Protein AF-A0A953N1D7-F1 (afdb_monomer_lite)

pLDDT: mean 86.45, std 6.5, range [57.22, 95.31]

Foldseek 3Di:
DCDVVRLLPDDLVVLLVQLQDPPPHDPVSNVVSVVSCVVVVNDPVVSVVSNVVSVVVVVVLVVQLVVLCPDADDPVVLVVLLQCLVVLVVCCVVCVVVVHPDDPCLVVSVVSNNNRHNVSSVVSSVNSVVVVVVVVCVVVVD

Secondary structure (DSSP, 8-state):
---SS-GGGS-HHHHHHHHH-TTTS-HHHHHHHHHHHHHTT--HHHHHHHHHHHHHHHHHHHHHHHHHHH----HHHHHHHHHHHHHHHHHHHHHHHTT-----SHHHHHHTT-HHHHHHHHHHHHHHHHHHHHHHHHHHT-

Structure (mmCIF, N/CA/C/O backbone):
data_AF-A0A953N1D7-F1
#
_entry.id   AF-A0A953N1D7-F1
#
loop_
_atom_site.group_PDB
_atom_site.id
_atom_site.type_symbol
_atom_site.label_atom_id
_atom_site.label_alt_id
_atom_site.label_comp_id
_atom_site.label_asym_id
_atom_site.label_entity_id
_atom_site.label_seq_id
_atom_site.pdbx_PDB_ins_code
_atom_site.Cartn_x
_atom_site.Cartn_y
_atom_site.Cartn_z
_atom_site.occupancy
_atom_site.B_iso_or_equiv
_atom_site.auth_seq_id
_atom_site.auth_comp_id
_atom_site.auth_asym_id
_atom_site.auth_atom_id
_atom_site.pdbx_PDB_model_num
ATOM 1 N N . MET A 1 1 ? -33.055 12.255 12.570 1.00 57.22 1 MET A N 1
ATOM 2 C CA . MET A 1 1 ? -31.729 11.850 12.055 1.00 57.22 1 MET A CA 1
ATOM 3 C C . MET A 1 1 ? -31.784 10.349 11.994 1.00 57.22 1 MET A C 1
ATOM 5 O O . MET A 1 1 ? -31.814 9.712 13.042 1.00 57.22 1 MET A O 1
ATOM 9 N N . ASP A 1 2 ? -31.891 9.808 10.789 1.00 70.94 2 ASP A N 1
ATOM 10 C CA . ASP A 1 2 ? -32.307 8.422 10.628 1.00 70.94 2 ASP A CA 1
ATOM 11 C C . ASP A 1 2 ? -31.091 7.599 10.219 1.00 70.94 2 ASP A C 1
ATOM 13 O O . ASP A 1 2 ? -30.709 7.529 9.051 1.00 70.94 2 ASP A O 1
ATOM 17 N N . PHE A 1 3 ? -30.431 7.004 11.212 1.00 76.81 3 PHE A N 1
ATOM 18 C CA . PHE A 1 3 ? -29.371 6.035 10.960 1.00 76.81 3 PHE A CA 1
ATOM 19 C C . PHE A 1 3 ? -29.988 4.765 10.383 1.00 76.81 3 PHE A C 1
ATOM 21 O O . PHE A 1 3 ? -30.956 4.240 10.927 1.00 76.81 3 PHE A O 1
ATOM 28 N N . HIS A 1 4 ? -29.414 4.273 9.290 1.00 80.38 4 HIS A N 1
ATOM 29 C CA . HIS A 1 4 ? -29.826 3.033 8.644 1.00 80.38 4 HIS A CA 1
ATOM 30 C C . HIS A 1 4 ? -28.635 2.062 8.679 1.00 80.38 4 HIS A C 1
ATOM 32 O O . HIS A 1 4 ? -27.621 2.345 8.042 1.00 80.38 4 HIS A O 1
ATOM 38 N N . PRO A 1 5 ? -28.698 0.958 9.445 1.00 83.94 5 PRO A N 1
ATOM 39 C CA . PRO A 1 5 ? -29.783 0.564 10.347 1.00 83.94 5 PRO A CA 1
ATOM 40 C C . PRO A 1 5 ? -29.865 1.451 11.613 1.00 83.94 5 PRO A C 1
ATOM 42 O O . PRO A 1 5 ? -28.851 2.061 11.996 1.00 83.94 5 PRO A O 1
ATOM 45 N N . PRO A 1 6 ? -31.041 1.516 12.275 1.00 89.31 6 PRO A N 1
ATOM 46 C CA . PRO A 1 6 ? -31.234 2.276 13.511 1.00 89.31 6 PRO A CA 1
ATOM 47 C C . PRO A 1 6 ? -30.261 1.861 14.617 1.00 89.31 6 PRO A C 1
ATOM 49 O O . PRO A 1 6 ? -29.961 0.679 14.765 1.00 89.31 6 PRO A O 1
ATOM 52 N N . ILE A 1 7 ? -29.814 2.807 15.447 1.00 86.88 7 ILE A N 1
ATOM 53 C CA . ILE A 1 7 ? -28.770 2.564 16.464 1.00 86.88 7 ILE A CA 1
ATOM 54 C C . ILE A 1 7 ? -29.143 1.444 17.446 1.00 86.88 7 ILE A C 1
ATOM 56 O O . ILE A 1 7 ? -28.330 0.562 17.700 1.00 86.88 7 ILE A O 1
ATOM 60 N N . HIS A 1 8 ? -30.388 1.403 17.917 1.00 87.94 8 HIS A N 1
ATOM 61 C CA . HIS A 1 8 ? -30.863 0.351 18.823 1.00 87.94 8 HIS A CA 1
ATOM 62 C C . HIS A 1 8 ? -30.865 -1.051 18.185 1.00 87.94 8 HIS A C 1
ATOM 64 O O . HIS A 1 8 ? -30.780 -2.050 18.890 1.00 87.94 8 HIS A O 1
ATOM 70 N N . SER A 1 9 ? -30.939 -1.144 16.854 1.00 91.00 9 SER A N 1
ATOM 71 C CA . SER A 1 9 ? -30.920 -2.425 16.135 1.00 91.00 9 SER A CA 1
ATOM 72 C C . SER A 1 9 ? -29.505 -2.955 15.877 1.00 91.00 9 SER A C 1
ATOM 74 O O . SER A 1 9 ? -29.340 -4.107 15.481 1.00 91.00 9 SER A O 1
ATOM 76 N N . ARG A 1 10 ? -28.471 -2.134 16.114 1.00 92.31 10 ARG A N 1
ATOM 77 C CA . ARG A 1 10 ? -27.070 -2.519 15.915 1.00 92.31 10 ARG A CA 1
ATOM 78 C C . ARG A 1 10 ? -26.566 -3.409 17.046 1.00 92.31 10 ARG A C 1
ATOM 80 O O . ARG A 1 10 ? -27.003 -3.321 18.200 1.00 92.31 10 ARG A O 1
ATOM 87 N N . SER A 1 11 ? -25.610 -4.268 16.710 1.00 92.62 11 SER A N 1
ATOM 88 C CA . SER A 1 11 ? -24.949 -5.145 17.682 1.00 92.62 11 SER A CA 1
ATOM 89 C C . SER A 1 11 ? -24.088 -4.349 18.668 1.00 92.62 11 SER A C 1
ATOM 91 O O . SER A 1 11 ? -23.587 -3.276 18.338 1.00 92.62 11 SER A O 1
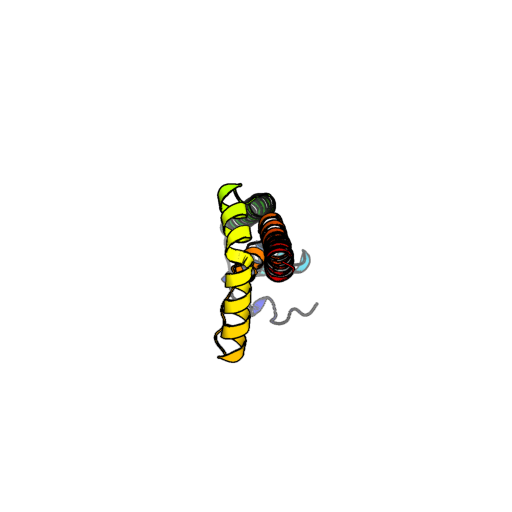ATOM 93 N N . THR A 1 12 ? -23.869 -4.884 19.872 1.00 90.75 12 THR A N 1
ATOM 94 C CA . THR A 1 12 ? -22.993 -4.255 20.879 1.00 90.75 12 THR A CA 1
ATOM 95 C C . THR A 1 12 ? -21.575 -4.036 20.345 1.00 90.75 12 THR A C 1
ATOM 97 O O . THR A 1 12 ? -21.000 -2.976 20.559 1.00 90.75 12 THR A O 1
ATOM 100 N N . GLU A 1 13 ? -21.039 -4.988 19.576 1.00 88.88 13 GLU A N 1
ATOM 101 C CA . GLU A 1 13 ? -19.720 -4.862 18.940 1.00 88.88 13 GLU A CA 1
ATOM 102 C C . GLU A 1 13 ? -19.675 -3.714 17.920 1.00 88.88 13 GLU A C 1
ATOM 104 O O . GLU A 1 13 ? -18.693 -2.979 17.840 1.00 88.88 13 GLU A O 1
ATOM 109 N N . GLU A 1 14 ? -20.743 -3.524 17.145 1.00 89.12 14 GLU A N 1
ATOM 110 C CA . GLU A 1 14 ? -20.832 -2.412 16.200 1.00 89.12 14 GLU A CA 1
ATOM 111 C C . GLU A 1 14 ? -20.939 -1.067 16.923 1.00 89.12 14 GLU A C 1
ATOM 113 O O . GLU A 1 14 ? -20.261 -0.121 16.536 1.00 89.12 14 GLU A O 1
ATOM 118 N N . LEU A 1 15 ? -21.712 -0.987 18.008 1.00 90.94 15 LEU A N 1
ATOM 119 C CA . LEU A 1 15 ? -21.807 0.220 18.831 1.00 90.94 15 LEU A CA 1
ATOM 120 C C . LEU A 1 15 ? -20.472 0.568 19.502 1.00 90.94 15 LEU A C 1
ATOM 122 O O . LEU A 1 15 ? -20.105 1.740 19.545 1.00 90.94 15 LEU A O 1
ATOM 126 N N . LEU A 1 16 ? -19.719 -0.436 19.968 1.00 89.88 16 LEU A N 1
ATOM 127 C CA . LEU A 1 16 ? -18.365 -0.248 20.498 1.00 89.88 16 LEU A CA 1
ATOM 128 C C . LEU A 1 16 ? -17.418 0.284 19.418 1.00 89.88 16 LEU A C 1
ATOM 130 O O . LEU A 1 16 ? -16.676 1.231 19.669 1.00 89.88 16 LEU A O 1
ATOM 134 N N . LYS A 1 17 ? -17.482 -0.261 18.196 1.00 86.88 17 LYS A N 1
ATOM 135 C CA . LYS A 1 17 ? -16.714 0.260 17.053 1.00 86.88 17 LYS A CA 1
ATOM 136 C C . LYS A 1 17 ? -17.116 1.684 16.689 1.00 86.88 17 LYS A C 1
ATOM 138 O O . LYS A 1 17 ? -16.239 2.499 16.437 1.00 86.88 17 LYS A O 1
ATOM 143 N N . MET A 1 18 ? -18.410 1.998 16.690 1.00 90.12 18 MET A N 1
ATOM 144 C CA . MET A 1 18 ? -18.897 3.356 16.445 1.00 90.12 18 MET A CA 1
ATOM 145 C C . MET A 1 18 ? -18.374 4.330 17.498 1.00 90.12 18 MET A C 1
ATOM 147 O O . MET A 1 18 ? -17.874 5.389 17.144 1.00 90.12 18 MET A O 1
ATOM 151 N N . ALA A 1 19 ? -18.450 3.977 18.783 1.00 88.94 19 ALA A N 1
ATOM 152 C CA . ALA A 1 19 ? -17.935 4.814 19.865 1.00 88.94 19 ALA A CA 1
ATOM 153 C C . ALA A 1 19 ? -16.415 5.039 19.739 1.00 88.94 19 ALA A C 1
ATOM 155 O O . ALA A 1 19 ? -15.949 6.174 19.891 1.00 88.94 19 ALA A O 1
ATOM 156 N N . ALA A 1 20 ? -15.673 3.986 19.382 1.00 86.25 20 ALA A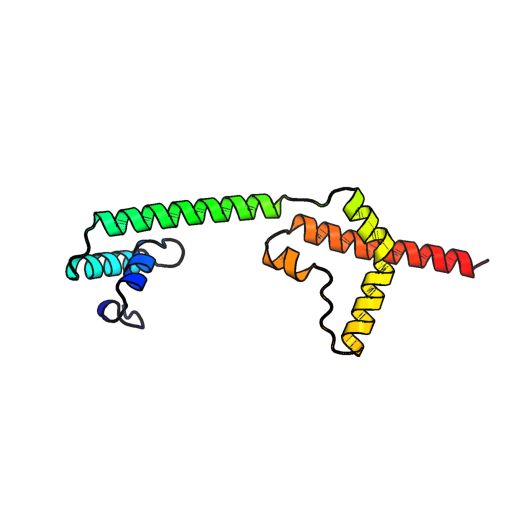 N 1
ATOM 157 C CA . ALA A 1 20 ? -14.218 3.980 19.273 1.00 86.25 20 ALA A CA 1
ATOM 158 C C . ALA A 1 20 ? -13.650 4.696 18.038 1.00 86.25 20 ALA A C 1
ATOM 160 O O . ALA A 1 20 ? -12.648 5.405 18.142 1.00 86.25 20 ALA A O 1
ATOM 161 N N . ASP A 1 21 ? -14.283 4.544 16.877 1.00 84.75 21 ASP A N 1
ATOM 162 C CA . ASP A 1 21 ? -13.757 5.023 15.601 1.00 84.75 21 ASP A CA 1
ATOM 163 C C . ASP A 1 21 ? -14.191 6.464 15.298 1.00 84.75 21 ASP A C 1
ATOM 165 O O . ASP A 1 21 ? -15.220 6.733 14.673 1.00 84.75 21 ASP A O 1
ATOM 169 N N . ALA A 1 22 ? -13.363 7.410 15.745 1.00 80.69 22 ALA A N 1
ATOM 170 C CA . ALA A 1 22 ? -13.558 8.836 15.507 1.00 80.69 22 ALA A CA 1
ATOM 171 C C . ALA A 1 22 ? -13.402 9.257 14.035 1.00 80.69 22 ALA A C 1
ATOM 173 O O . ALA A 1 22 ? -13.870 10.335 13.675 1.00 80.69 22 ALA A O 1
ATOM 174 N N . ALA A 1 23 ? -12.729 8.453 13.206 1.00 80.56 23 ALA A N 1
ATOM 175 C CA . ALA A 1 23 ? -12.452 8.794 11.814 1.00 80.56 23 ALA A CA 1
ATOM 176 C C . ALA A 1 23 ? -13.629 8.433 10.898 1.00 80.56 23 ALA A C 1
ATOM 178 O O . ALA A 1 23 ? -13.929 9.172 9.960 1.00 80.56 23 ALA A O 1
ATOM 179 N N . SER A 1 24 ? -14.311 7.320 11.182 1.00 83.81 24 SER A N 1
ATOM 180 C CA . SER A 1 24 ? -15.417 6.828 10.349 1.00 83.81 24 SER A CA 1
ATOM 181 C C . SER A 1 24 ? -16.792 7.373 10.745 1.00 83.81 24 SER A C 1
ATOM 183 O O . SER A 1 24 ? -17.715 7.332 9.930 1.00 83.81 24 SER A O 1
ATOM 185 N N . TRP A 1 25 ? -16.961 7.872 11.975 1.00 86.50 25 TRP A N 1
ATOM 186 C CA . TRP A 1 25 ? -18.272 8.252 12.511 1.00 86.50 25 TRP A CA 1
ATOM 187 C C . TRP A 1 25 ? -18.331 9.697 13.002 1.00 86.50 25 TRP A C 1
ATOM 189 O O . TRP A 1 25 ? -17.436 10.187 13.689 1.00 86.50 25 TRP A O 1
ATOM 199 N N . GLN A 1 26 ? -19.450 10.361 12.703 1.00 88.75 26 GLN A N 1
ATOM 200 C CA . GLN A 1 26 ? -19.732 11.713 13.182 1.00 88.75 26 GLN A CA 1
ATOM 201 C C . GLN A 1 26 ? -19.887 11.747 14.712 1.00 88.75 26 GLN A C 1
ATOM 203 O O . GLN A 1 26 ? -20.399 10.779 15.289 1.00 88.75 26 GLN A O 1
ATOM 208 N N . PRO A 1 27 ? -19.518 12.855 15.382 1.00 89.19 27 PRO A N 1
ATOM 209 C CA . PRO A 1 27 ? -19.622 12.984 16.835 1.00 89.19 27 PRO A CA 1
ATOM 210 C C . PRO A 1 27 ? -21.011 12.638 17.392 1.00 89.19 27 PRO A C 1
ATOM 212 O O . PRO A 1 27 ? -21.102 11.982 18.431 1.00 89.19 27 PRO A O 1
ATOM 215 N N . GLU A 1 28 ? -22.090 13.000 16.691 1.00 88.69 28 GLU A N 1
ATOM 216 C CA . GLU A 1 28 ? -23.461 12.697 17.112 1.00 88.69 28 GLU A CA 1
ATOM 217 C C . GLU A 1 28 ? -23.756 11.189 17.094 1.00 88.69 28 GLU A C 1
ATOM 219 O O . GLU A 1 28 ? -24.367 10.662 18.025 1.00 88.69 28 GLU A O 1
ATOM 224 N N . ALA A 1 29 ? -23.280 10.466 16.075 1.00 89.62 29 ALA A N 1
ATOM 225 C CA . ALA A 1 29 ? -23.438 9.013 15.980 1.00 89.62 29 ALA A CA 1
ATOM 226 C C . ALA A 1 29 ? -22.700 8.292 17.117 1.00 89.62 29 ALA A C 1
ATOM 228 O O . ALA A 1 29 ? -23.206 7.321 17.681 1.00 89.62 29 ALA A O 1
ATOM 229 N N . ARG A 1 30 ? -21.521 8.805 17.487 1.00 91.31 30 ARG A N 1
ATOM 230 C CA . ARG A 1 30 ? -20.709 8.288 18.596 1.00 91.31 30 ARG A CA 1
ATOM 231 C C . ARG A 1 30 ? -21.390 8.515 19.939 1.00 91.31 30 ARG A C 1
ATOM 233 O O . ARG A 1 30 ? -21.446 7.601 20.759 1.00 91.31 30 ARG A O 1
ATOM 240 N N . ALA A 1 31 ? -21.949 9.707 20.149 1.00 90.19 31 ALA A N 1
ATOM 241 C CA . ALA A 1 31 ? -22.704 10.024 21.356 1.00 90.19 31 ALA A CA 1
ATOM 242 C C . ALA A 1 31 ? -23.925 9.104 21.510 1.00 90.19 31 ALA A C 1
ATOM 244 O O . ALA A 1 31 ? -24.125 8.520 22.573 1.00 90.19 31 ALA A O 1
ATOM 245 N N . LEU A 1 32 ? -24.687 8.898 20.433 1.00 91.81 32 LEU A N 1
ATOM 246 C CA . LEU A 1 32 ? -25.843 8.002 20.448 1.00 91.81 32 LEU A CA 1
ATOM 247 C C . LEU A 1 32 ? -25.452 6.532 20.668 1.00 91.81 32 LEU A C 1
ATOM 249 O O . LEU A 1 32 ? -26.155 5.824 21.385 1.00 91.81 32 LEU A O 1
ATOM 253 N N . ALA A 1 33 ? -24.325 6.076 20.111 1.00 92.12 33 ALA A N 1
ATOM 254 C CA . ALA A 1 33 ? -23.815 4.730 20.362 1.00 92.12 33 ALA A CA 1
ATOM 255 C C . ALA A 1 33 ? -23.412 4.531 21.832 1.00 92.12 33 ALA A C 1
ATOM 257 O O . ALA A 1 33 ? -23.763 3.514 22.424 1.00 92.12 33 ALA A O 1
ATOM 258 N N . ARG A 1 34 ? -22.752 5.522 22.450 1.00 90.81 34 ARG A N 1
ATOM 259 C CA . ARG A 1 34 ? -22.419 5.501 23.886 1.00 90.81 34 ARG A CA 1
ATOM 260 C C . ARG A 1 34 ? -23.669 5.456 24.763 1.00 90.81 34 ARG A C 1
ATOM 262 O O . ARG A 1 34 ? -23.723 4.654 25.685 1.00 90.81 34 ARG A O 1
ATOM 269 N N . MET A 1 35 ? -24.685 6.260 24.445 1.00 92.69 35 MET A N 1
ATOM 270 C CA . MET A 1 35 ? -25.965 6.231 25.166 1.00 92.69 35 MET A CA 1
ATOM 271 C C . MET A 1 35 ? -26.661 4.871 25.055 1.00 92.69 35 MET A C 1
ATOM 273 O O . MET A 1 35 ? -27.273 4.406 26.010 1.00 92.69 35 MET A O 1
ATOM 277 N N . GLU A 1 36 ? -26.594 4.228 23.892 1.00 92.62 36 GLU A N 1
ATOM 278 C CA . GLU A 1 36 ? -27.181 2.904 23.692 1.00 92.62 36 GLU A CA 1
ATOM 279 C C . GLU A 1 36 ? -26.387 1.798 24.409 1.00 92.62 36 GLU A C 1
ATOM 281 O O . GLU A 1 36 ? -26.984 0.869 24.947 1.00 92.62 36 GLU A O 1
ATOM 286 N N . LEU A 1 37 ? -25.057 1.902 24.470 1.00 93.31 37 LEU A N 1
ATOM 287 C CA . LEU A 1 37 ? -24.203 0.996 25.248 1.00 93.31 37 LEU A CA 1
ATOM 288 C C . LEU A 1 37 ? -24.472 1.109 26.753 1.00 93.31 37 LEU A C 1
ATOM 290 O O . LEU A 1 37 ? -24.593 0.085 27.425 1.00 93.31 37 LEU A O 1
ATOM 294 N N . ASP A 1 38 ? -24.643 2.332 27.252 1.00 93.50 38 ASP A N 1
ATOM 295 C CA . ASP A 1 38 ? -25.004 2.606 28.646 1.00 93.50 38 ASP A CA 1
ATOM 296 C C . ASP A 1 38 ? -26.370 1.994 29.000 1.00 93.50 38 ASP A C 1
ATOM 298 O O . ASP A 1 38 ? -26.499 1.254 29.975 1.00 93.50 38 ASP A O 1
ATOM 302 N N . LYS A 1 39 ? -27.377 2.156 28.126 1.00 93.44 39 LYS A N 1
ATOM 303 C CA . LYS A 1 39 ? -28.690 1.492 28.274 1.00 93.44 39 LYS A CA 1
ATOM 304 C C . LYS A 1 39 ? -28.604 -0.034 28.326 1.00 93.44 39 LYS A C 1
ATOM 306 O O . LYS A 1 39 ? -29.461 -0.670 28.935 1.00 93.44 39 LYS A O 1
ATOM 311 N N . ARG A 1 40 ? -27.603 -0.627 27.672 1.00 93.31 40 ARG A N 1
ATOM 312 C CA . ARG A 1 40 ? -27.351 -2.078 27.671 1.00 93.31 40 ARG A CA 1
ATOM 313 C C . ARG A 1 40 ? -26.540 -2.541 28.884 1.00 93.31 40 ARG A C 1
ATOM 315 O O . ARG A 1 40 ? -26.245 -3.729 28.977 1.00 93.31 40 ARG A O 1
ATOM 322 N N . GLY A 1 41 ? -26.191 -1.633 29.796 1.00 91.75 41 GLY A N 1
ATOM 323 C CA . GLY A 1 41 ? -25.413 -1.930 30.994 1.00 91.75 41 GLY A CA 1
ATOM 324 C C . GLY A 1 41 ? -23.939 -2.210 30.711 1.00 91.75 41 GLY A C 1
ATOM 325 O O . GLY A 1 41 ? -23.294 -2.885 31.510 1.00 91.75 41 GLY A O 1
ATOM 326 N N . ILE A 1 42 ? -23.405 -1.738 29.578 1.00 91.06 42 ILE A N 1
ATOM 327 C CA . ILE A 1 42 ? -21.977 -1.862 29.277 1.00 91.06 42 ILE A CA 1
ATOM 328 C C . ILE A 1 42 ? -21.213 -0.798 30.079 1.00 91.06 42 ILE A C 1
ATOM 330 O O . ILE A 1 42 ? -21.518 0.389 29.934 1.00 91.06 42 ILE A O 1
ATOM 334 N N . PRO A 1 43 ? -20.220 -1.183 30.901 1.00 89.69 43 PRO A N 1
ATOM 335 C CA . PRO A 1 43 ? -19.426 -0.238 31.675 1.00 89.69 43 PRO A CA 1
ATOM 336 C C . PRO A 1 43 ? -18.757 0.820 30.794 1.00 89.69 43 PRO A C 1
ATOM 338 O O . PRO A 1 43 ? -18.162 0.512 29.761 1.00 89.69 43 PRO A O 1
ATOM 341 N N . ALA A 1 44 ? -18.784 2.078 31.238 1.00 85.88 44 ALA A N 1
ATOM 342 C CA . ALA A 1 44 ? -18.103 3.169 30.540 1.00 85.88 44 ALA A CA 1
ATOM 343 C C . ALA A 1 44 ? -16.581 2.944 30.423 1.00 85.88 44 ALA A C 1
ATOM 345 O O . ALA A 1 44 ? -15.955 3.437 29.484 1.00 85.88 44 ALA A O 1
ATOM 346 N N . GLU A 1 45 ? -15.996 2.191 31.359 1.00 86.94 45 GLU A N 1
ATOM 347 C CA . GLU A 1 45 ? -14.584 1.803 31.342 1.00 86.94 45 GLU A CA 1
ATOM 348 C C . GLU A 1 45 ? -14.267 0.880 30.156 1.00 86.94 45 GLU A C 1
ATOM 350 O O . GLU A 1 45 ? -13.362 1.190 29.387 1.00 86.94 45 GLU A O 1
ATOM 355 N N . ASP A 1 46 ? -15.103 -0.129 29.887 1.00 83.69 46 ASP A N 1
ATOM 356 C CA . ASP A 1 46 ? -14.950 -1.021 28.727 1.00 83.69 46 ASP A CA 1
ATOM 357 C C . ASP A 1 46 ? -15.016 -0.255 27.395 1.00 83.69 46 ASP A C 1
ATOM 359 O O . ASP A 1 46 ? -14.276 -0.540 26.448 1.00 83.69 46 ASP A O 1
ATOM 363 N N . VAL A 1 47 ? -15.898 0.748 27.307 1.00 85.38 47 VAL A N 1
ATOM 364 C CA . VAL A 1 47 ? -16.014 1.611 26.119 1.00 85.38 47 VAL A CA 1
ATOM 365 C C . VAL A 1 47 ? -14.756 2.463 25.944 1.00 85.38 47 VAL A C 1
ATOM 367 O O . VAL A 1 47 ? -14.236 2.588 24.832 1.00 85.38 47 VAL A O 1
ATOM 370 N N . LYS A 1 48 ? -14.238 3.023 27.042 1.00 86.25 48 LYS A 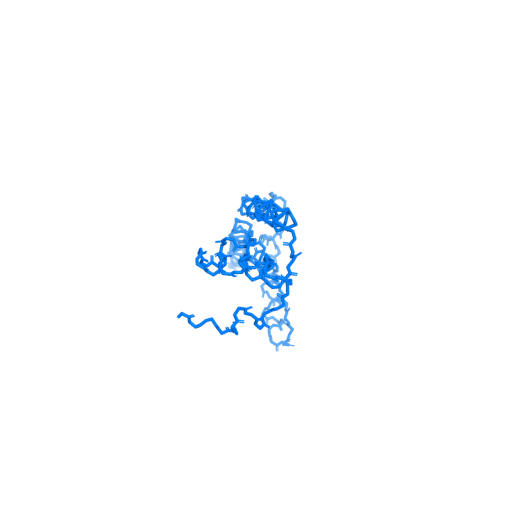N 1
ATOM 371 C CA . LYS A 1 48 ? -13.026 3.846 27.044 1.00 86.25 48 LYS A CA 1
ATOM 372 C C . LYS A 1 48 ? -11.784 3.028 26.691 1.00 86.25 48 LYS A C 1
ATOM 374 O O . LYS A 1 48 ? -10.968 3.490 25.898 1.00 86.25 48 LYS A O 1
ATOM 379 N N . ASP A 1 49 ? -11.661 1.811 27.203 1.00 86.31 49 ASP A N 1
ATOM 380 C CA . ASP A 1 49 ? -10.548 0.916 26.881 1.00 86.31 49 ASP A CA 1
ATOM 381 C C . ASP A 1 49 ? -10.542 0.547 25.397 1.00 86.31 49 ASP A C 1
ATOM 383 O O . ASP A 1 49 ? -9.491 0.544 24.752 1.00 86.31 49 ASP A O 1
ATOM 387 N N . ARG A 1 50 ? -11.723 0.320 24.807 1.00 83.50 50 ARG A N 1
ATOM 388 C CA . ARG A 1 50 ? -11.863 0.104 23.359 1.00 83.50 50 ARG A CA 1
ATOM 389 C C . ARG A 1 50 ? -11.520 1.348 22.541 1.00 83.50 50 ARG A C 1
ATOM 391 O O . ARG A 1 50 ? -10.870 1.213 21.507 1.00 83.50 50 ARG A O 1
ATOM 398 N N . GLU A 1 51 ? -11.899 2.538 22.997 1.00 83.81 51 GLU A N 1
ATOM 399 C CA . GLU A 1 51 ? -11.501 3.818 22.390 1.00 83.81 51 GLU A CA 1
ATOM 400 C C . GLU A 1 51 ? -9.976 4.011 22.408 1.00 83.81 51 GLU A C 1
ATOM 402 O O . GLU A 1 51 ? -9.366 4.350 21.388 1.00 83.81 51 GLU A O 1
ATOM 407 N N . VAL A 1 52 ? -9.336 3.743 23.547 1.00 85.94 52 VAL A N 1
ATOM 408 C CA . VAL A 1 52 ? -7.878 3.839 23.697 1.00 85.94 52 VAL A CA 1
ATOM 409 C C . VAL A 1 52 ? -7.180 2.801 22.817 1.00 85.94 52 VAL A C 1
ATOM 411 O O . VAL A 1 52 ? -6.259 3.144 22.080 1.00 85.94 52 VAL A O 1
ATOM 414 N N . ALA A 1 53 ? -7.649 1.553 22.812 1.00 84.94 53 ALA A N 1
ATOM 415 C CA . ALA A 1 53 ? -7.090 0.503 21.967 1.00 84.94 53 ALA A CA 1
ATOM 416 C C . ALA A 1 53 ? -7.225 0.824 20.468 1.00 84.94 53 ALA A C 1
ATOM 418 O O . ALA A 1 53 ? -6.274 0.635 19.708 1.00 84.94 53 ALA A O 1
ATOM 419 N N . PHE A 1 54 ? -8.382 1.336 20.035 1.00 84.19 54 PHE A N 1
ATOM 420 C CA . PHE A 1 54 ? -8.615 1.689 18.635 1.00 84.19 54 PHE A CA 1
ATOM 421 C C . PHE A 1 54 ? -7.757 2.877 18.193 1.00 84.19 54 PHE A C 1
ATOM 423 O O . PHE A 1 54 ? -7.137 2.821 17.134 1.00 84.19 54 PHE A O 1
ATOM 430 N N . SER A 1 55 ? -7.663 3.919 19.021 1.00 80.56 55 SER A N 1
ATOM 431 C CA . SER A 1 55 ? -6.816 5.083 18.735 1.00 80.56 55 SER A CA 1
ATOM 432 C C . SER A 1 55 ? -5.321 4.740 18.727 1.00 80.56 55 SER A C 1
ATOM 434 O O . SER A 1 55 ? -4.587 5.185 17.847 1.00 80.56 55 SER A O 1
ATOM 436 N N . ALA A 1 56 ? -4.855 3.885 19.642 1.00 83.25 56 ALA A N 1
ATOM 437 C CA . ALA A 1 56 ? -3.484 3.378 19.609 1.00 83.25 56 ALA A CA 1
ATOM 438 C C . ALA A 1 56 ? -3.210 2.572 18.325 1.00 83.25 56 ALA A C 1
ATOM 440 O O . ALA A 1 56 ? -2.168 2.748 17.689 1.00 83.25 56 ALA A O 1
ATOM 441 N N . ALA A 1 57 ? -4.157 1.725 17.908 1.00 83.75 57 ALA A N 1
ATOM 442 C CA . ALA A 1 57 ? -4.044 0.949 16.677 1.00 83.75 57 ALA A CA 1
ATOM 443 C C . ALA A 1 57 ? -4.044 1.834 15.419 1.00 83.75 57 ALA A C 1
ATOM 445 O O . ALA A 1 57 ? -3.264 1.576 14.500 1.00 83.75 57 ALA A O 1
ATOM 446 N N . SER A 1 58 ? -4.867 2.887 15.373 1.00 79.75 58 SER A N 1
ATOM 447 C CA . SER A 1 58 ? -4.899 3.818 14.240 1.00 79.75 58 SER A CA 1
ATOM 448 C C . SER A 1 58 ? -3.597 4.608 14.121 1.00 79.75 58 SER A C 1
ATOM 450 O O . SER A 1 58 ? -3.038 4.682 13.030 1.00 79.75 58 SER A O 1
ATOM 452 N N . ILE A 1 59 ? -3.053 5.106 15.238 1.00 82.12 59 ILE A N 1
ATOM 453 C CA . ILE A 1 59 ? -1.756 5.803 15.265 1.00 82.12 59 ILE A CA 1
ATOM 454 C C . ILE A 1 59 ? -0.632 4.872 14.791 1.00 82.12 59 ILE A C 1
ATOM 456 O O . ILE A 1 59 ? 0.208 5.265 13.980 1.00 82.12 59 ILE A O 1
ATOM 460 N N . ALA A 1 60 ? -0.620 3.620 15.256 1.00 83.75 60 ALA A N 1
ATOM 461 C CA . ALA A 1 60 ? 0.370 2.638 14.822 1.00 83.75 60 ALA A CA 1
ATOM 462 C C . ALA A 1 60 ? 0.264 2.340 13.316 1.00 83.75 60 ALA A C 1
ATOM 464 O O . ALA A 1 60 ? 1.282 2.243 12.627 1.00 83.75 60 ALA A O 1
ATOM 465 N N . LEU A 1 61 ? -0.957 2.228 12.785 1.00 83.38 61 LEU A N 1
ATOM 466 C CA . LEU A 1 61 ? -1.191 2.008 11.359 1.00 83.38 61 LEU A CA 1
ATOM 467 C C . LEU A 1 61 ? -0.741 3.206 10.512 1.00 83.38 61 LEU A C 1
ATOM 469 O O . LEU A 1 61 ? -0.116 3.013 9.468 1.00 83.38 61 LEU A O 1
ATOM 473 N N . GLU A 1 62 ? -1.010 4.431 10.962 1.00 81.38 62 GLU A N 1
ATOM 474 C CA . GLU A 1 62 ? -0.536 5.655 10.310 1.00 81.38 62 GLU A CA 1
ATOM 475 C C . GLU A 1 62 ? 0.992 5.734 10.297 1.00 81.38 62 GLU A C 1
ATOM 477 O O . GLU A 1 62 ? 1.584 5.974 9.243 1.00 81.38 62 GLU A O 1
ATOM 482 N N . ALA A 1 63 ? 1.647 5.429 11.420 1.00 82.50 63 ALA A N 1
ATOM 483 C CA . ALA A 1 63 ? 3.105 5.385 11.500 1.00 82.50 63 ALA A CA 1
ATOM 484 C C . ALA A 1 63 ? 3.705 4.362 10.516 1.00 82.50 63 ALA A C 1
ATOM 486 O O . ALA A 1 63 ? 4.671 4.665 9.809 1.00 82.50 63 ALA A O 1
ATOM 487 N N . LEU A 1 64 ? 3.103 3.171 10.404 1.00 82.81 64 LEU A N 1
ATOM 488 C CA . LEU A 1 64 ? 3.502 2.166 9.413 1.00 82.81 64 LEU A CA 1
ATOM 489 C C . LEU A 1 64 ? 3.274 2.655 7.978 1.00 82.81 64 LEU A C 1
ATOM 491 O O . LEU A 1 64 ? 4.140 2.480 7.120 1.00 82.81 64 LEU A O 1
ATOM 495 N N . HIS A 1 65 ? 2.139 3.301 7.702 1.00 79.44 65 HIS A N 1
ATOM 496 C CA . HIS A 1 65 ? 1.859 3.898 6.397 1.00 79.44 65 HIS A CA 1
ATOM 497 C C . HIS A 1 65 ? 2.885 4.967 6.014 1.00 79.44 65 HIS A C 1
ATOM 499 O O . HIS A 1 65 ? 3.321 4.995 4.859 1.00 79.44 65 HIS A O 1
ATOM 505 N N . GLU A 1 66 ? 3.295 5.821 6.950 1.00 78.81 66 GLU A N 1
ATOM 506 C CA . GLU A 1 66 ? 4.345 6.810 6.713 1.00 78.81 66 GLU A CA 1
ATOM 507 C C . GLU A 1 66 ? 5.705 6.159 6.463 1.00 78.81 66 GLU A C 1
ATOM 509 O O . GLU A 1 66 ? 6.420 6.547 5.531 1.00 78.81 66 GLU A O 1
ATOM 514 N N . GLN A 1 67 ? 6.056 5.146 7.258 1.00 80.88 67 GLN A N 1
ATOM 515 C CA . GLN A 1 67 ? 7.301 4.403 7.094 1.00 80.88 67 GLN A CA 1
ATOM 516 C C . GLN A 1 67 ? 7.360 3.733 5.715 1.00 80.88 67 GLN A C 1
ATOM 518 O O . GLN A 1 67 ? 8.347 3.884 4.989 1.00 80.88 67 GLN A O 1
ATOM 523 N N . HIS A 1 68 ? 6.281 3.061 5.309 1.00 83.56 68 HIS A N 1
ATOM 524 C CA . HIS A 1 68 ? 6.165 2.436 3.994 1.00 83.56 68 HIS A CA 1
ATOM 525 C C . HIS A 1 68 ? 6.242 3.462 2.856 1.00 83.56 68 HIS A C 1
ATOM 527 O O . HIS A 1 68 ? 6.936 3.241 1.863 1.00 83.56 68 HIS A O 1
ATOM 533 N N . ALA A 1 69 ? 5.607 4.626 3.002 1.00 78.12 69 ALA A N 1
ATOM 534 C CA . ALA A 1 69 ? 5.645 5.668 1.977 1.00 78.12 69 ALA A CA 1
ATOM 535 C C . ALA A 1 69 ? 7.064 6.202 1.710 1.00 78.12 69 ALA A C 1
ATOM 537 O O . ALA A 1 69 ? 7.380 6.571 0.570 1.00 78.12 69 ALA A O 1
ATOM 538 N N . ARG A 1 70 ? 7.922 6.236 2.740 1.00 79.56 70 ARG A N 1
ATOM 539 C CA . ARG A 1 70 ? 9.307 6.735 2.660 1.00 79.56 70 ARG A CA 1
ATOM 540 C C . ARG A 1 70 ? 10.316 5.683 2.211 1.00 79.56 70 ARG A C 1
ATOM 542 O O . ARG A 1 70 ? 11.396 6.060 1.741 1.00 79.56 70 ARG A O 1
ATOM 549 N N . GLU A 1 71 ? 9.973 4.404 2.327 1.00 86.38 71 GLU A N 1
ATOM 550 C CA . GLU A 1 71 ? 10.869 3.307 1.989 1.00 86.38 71 GLU A CA 1
ATOM 551 C C . GLU A 1 71 ? 11.269 3.343 0.506 1.00 86.38 71 GLU A C 1
ATOM 553 O O . GLU A 1 71 ? 10.471 3.650 -0.384 1.00 86.38 71 GLU A O 1
ATOM 558 N N . SER A 1 72 ? 12.530 3.028 0.229 1.00 88.25 72 SER A N 1
ATOM 559 C CA . SER A 1 72 ? 13.100 3.014 -1.116 1.00 88.25 72 SER A CA 1
ATOM 560 C C . SER A 1 72 ? 13.745 1.674 -1.411 1.00 88.25 72 SER A C 1
ATOM 562 O O . SER A 1 72 ? 14.182 0.971 -0.503 1.00 88.25 72 SER A O 1
ATOM 564 N N . TYR A 1 73 ? 13.841 1.325 -2.690 1.00 87.56 73 TYR A N 1
ATOM 565 C CA . TYR A 1 73 ? 14.683 0.208 -3.086 1.00 87.56 73 TYR A CA 1
ATOM 566 C C . TYR A 1 73 ? 16.146 0.490 -2.755 1.00 87.56 73 TYR A C 1
ATOM 568 O O . TYR A 1 73 ? 16.611 1.630 -2.820 1.00 87.56 73 TYR A O 1
ATOM 576 N N . THR A 1 74 ? 16.876 -0.569 -2.424 1.00 91.94 74 THR A N 1
ATOM 577 C CA . THR A 1 74 ? 18.335 -0.534 -2.414 1.00 91.94 74 THR A CA 1
ATOM 578 C C . THR A 1 74 ? 18.850 -0.424 -3.845 1.00 91.94 74 THR A C 1
ATOM 580 O O . THR A 1 74 ? 18.176 -0.830 -4.797 1.00 91.94 74 THR A O 1
ATOM 583 N N . PHE A 1 75 ? 20.066 0.097 -4.005 1.00 89.00 75 PHE A N 1
ATOM 584 C CA . PHE A 1 75 ? 20.692 0.231 -5.320 1.00 89.00 75 PHE A CA 1
ATOM 585 C C . PHE A 1 75 ? 20.738 -1.105 -6.082 1.00 89.00 75 PHE A C 1
ATOM 587 O O . PHE A 1 75 ? 20.351 -1.157 -7.246 1.00 89.00 75 PHE A O 1
ATOM 594 N N . GLY A 1 76 ? 21.098 -2.202 -5.404 1.00 92.81 76 GLY A N 1
ATOM 595 C CA . GLY A 1 76 ? 21.128 -3.538 -6.008 1.00 92.81 76 GLY A CA 1
ATOM 596 C C . GLY A 1 76 ? 19.773 -3.976 -6.571 1.00 92.81 76 GLY A C 1
ATOM 597 O O . GLY A 1 76 ? 19.708 -4.470 -7.693 1.00 92.81 76 GLY A O 1
ATOM 598 N N . LYS A 1 77 ? 18.671 -3.711 -5.853 1.00 90.75 77 LYS A N 1
ATOM 599 C CA . LYS A 1 77 ? 17.324 -4.007 -6.362 1.00 90.75 77 LYS A CA 1
ATOM 600 C C . LYS A 1 77 ? 16.921 -3.120 -7.534 1.00 90.75 77 LYS A C 1
ATOM 602 O O . LYS A 1 77 ? 16.263 -3.607 -8.447 1.00 90.75 77 LYS A O 1
ATOM 607 N N . MET A 1 78 ? 17.327 -1.851 -7.550 1.00 91.69 78 MET A N 1
ATOM 608 C CA . MET A 1 78 ? 17.090 -0.991 -8.714 1.00 91.69 78 MET A CA 1
ATOM 609 C C . MET A 1 78 ? 17.843 -1.491 -9.951 1.00 91.69 78 MET A C 1
ATOM 611 O O . MET A 1 78 ? 17.250 -1.547 -11.024 1.00 91.69 78 MET A O 1
ATOM 615 N N . ALA A 1 79 ? 19.105 -1.907 -9.797 1.00 92.12 79 ALA A N 1
ATOM 616 C CA . ALA A 1 79 ? 19.905 -2.469 -10.884 1.00 92.12 79 ALA A CA 1
ATOM 617 C C . ALA A 1 79 ? 19.314 -3.785 -11.418 1.00 92.12 79 ALA A C 1
ATOM 619 O O . ALA A 1 79 ? 19.215 -3.967 -12.629 1.00 92.12 79 ALA A O 1
ATOM 620 N N . GLU A 1 80 ? 18.851 -4.670 -10.532 1.00 92.75 80 GLU A N 1
ATOM 621 C CA . GLU A 1 80 ? 18.162 -5.911 -10.910 1.00 92.75 80 GLU A CA 1
ATOM 622 C C . GLU A 1 80 ? 16.900 -5.627 -11.741 1.00 92.75 80 GLU A C 1
ATOM 624 O O . GLU A 1 80 ? 16.720 -6.214 -12.809 1.00 92.75 80 GLU A O 1
ATOM 629 N N . ILE A 1 81 ? 16.053 -4.686 -11.298 1.00 92.19 81 ILE A N 1
ATOM 630 C CA . ILE A 1 81 ? 14.846 -4.277 -12.038 1.00 92.19 81 ILE A CA 1
ATOM 631 C C . ILE A 1 81 ? 15.226 -3.672 -13.391 1.00 92.19 81 ILE A C 1
ATOM 633 O O . ILE A 1 81 ? 14.610 -3.999 -14.399 1.00 92.19 81 ILE A O 1
ATOM 637 N N . PHE A 1 82 ? 16.239 -2.807 -13.426 1.00 94.25 82 PHE A N 1
ATOM 638 C CA . PHE A 1 82 ? 16.700 -2.158 -14.650 1.00 94.25 82 PHE A CA 1
ATOM 639 C C . PHE A 1 82 ? 17.184 -3.176 -15.694 1.00 94.25 82 PHE A C 1
ATOM 641 O O . PHE A 1 82 ? 16.747 -3.133 -16.843 1.00 94.25 82 PHE A O 1
ATOM 648 N N . LEU A 1 83 ? 18.041 -4.122 -15.297 1.00 94.25 83 LEU A N 1
ATOM 649 C CA . LEU A 1 83 ? 18.604 -5.136 -16.196 1.00 94.25 83 LEU A CA 1
ATOM 650 C C . LEU A 1 83 ? 17.548 -6.142 -16.672 1.00 94.25 83 LEU A C 1
ATOM 652 O O . LEU A 1 83 ? 17.560 -6.564 -17.825 1.00 94.25 83 LEU A O 1
ATOM 656 N N . SER A 1 84 ? 16.601 -6.502 -15.803 1.00 92.25 84 SER A N 1
ATOM 657 C CA . SER A 1 84 ? 15.511 -7.427 -16.139 1.00 92.25 84 SER A CA 1
ATOM 658 C C . SER A 1 84 ? 14.307 -6.754 -16.812 1.00 92.25 84 SER A C 1
ATOM 660 O O . SER A 1 84 ? 13.395 -7.454 -17.257 1.00 92.25 84 SER A O 1
ATOM 662 N N . ALA A 1 85 ? 14.291 -5.421 -16.936 1.00 91.50 85 ALA A N 1
ATOM 663 C CA . ALA A 1 85 ? 13.138 -4.654 -17.409 1.00 91.50 85 ALA A CA 1
ATOM 664 C C . ALA A 1 85 ? 12.551 -5.134 -18.751 1.00 91.50 85 ALA A C 1
ATOM 666 O O . ALA A 1 85 ? 11.332 -5.334 -18.812 1.00 91.50 85 ALA A O 1
ATOM 667 N N . PRO A 1 86 ? 13.349 -5.383 -19.812 1.00 89.81 86 PRO A N 1
ATOM 668 C CA . PRO A 1 86 ? 12.799 -5.842 -21.086 1.00 89.81 86 PRO A CA 1
ATOM 669 C C . PRO A 1 86 ? 12.121 -7.207 -20.947 1.00 89.81 86 PRO A C 1
ATOM 671 O O . PRO A 1 86 ? 11.023 -7.412 -21.461 1.00 89.81 86 PRO A O 1
ATOM 674 N N . PHE A 1 87 ? 12.743 -8.124 -20.201 1.00 90.75 87 PHE A N 1
ATOM 675 C CA . PHE A 1 87 ? 12.209 -9.460 -19.960 1.00 90.75 87 PHE A CA 1
ATOM 676 C C . PHE A 1 87 ? 10.899 -9.405 -19.169 1.00 90.75 87 PHE A C 1
ATOM 678 O O . PHE A 1 87 ? 9.910 -10.013 -19.573 1.00 90.75 87 PHE A O 1
ATOM 685 N N . LEU A 1 88 ? 10.850 -8.615 -18.093 1.00 89.56 88 LEU A N 1
ATOM 686 C CA . LEU A 1 88 ? 9.644 -8.431 -17.282 1.00 89.56 88 LEU A CA 1
ATOM 687 C C . LEU A 1 88 ? 8.466 -7.892 -18.107 1.00 89.56 88 LEU A C 1
ATOM 689 O O . LEU A 1 88 ? 7.332 -8.352 -17.946 1.00 89.56 88 LEU A O 1
ATOM 693 N N . LEU A 1 89 ? 8.719 -6.947 -19.018 1.00 87.50 89 LEU A N 1
ATOM 694 C CA . LEU A 1 89 ? 7.685 -6.419 -19.909 1.00 87.50 89 LEU A CA 1
ATOM 695 C C . LEU A 1 89 ? 7.233 -7.445 -20.951 1.00 87.50 89 LEU A C 1
ATOM 697 O O . LEU A 1 89 ? 6.030 -7.578 -21.174 1.00 87.50 89 LEU A O 1
ATOM 701 N N . VAL A 1 90 ? 8.158 -8.201 -21.549 1.00 88.56 90 VAL A N 1
ATOM 702 C CA . VAL A 1 90 ? 7.817 -9.281 -22.489 1.00 88.56 90 VAL A CA 1
ATOM 703 C C . VAL A 1 90 ? 6.967 -10.346 -21.800 1.00 88.56 90 VAL A C 1
ATOM 705 O O . VAL A 1 90 ? 5.914 -10.707 -22.322 1.00 88.56 90 VAL A O 1
ATOM 708 N N . VAL A 1 91 ? 7.357 -10.788 -20.599 1.00 87.38 91 VAL A N 1
ATOM 709 C CA . VAL A 1 91 ? 6.580 -11.750 -19.804 1.00 87.38 91 VAL A CA 1
ATOM 710 C C . VAL A 1 91 ? 5.196 -11.196 -19.489 1.00 87.38 91 VAL A C 1
ATOM 712 O O . VAL A 1 91 ? 4.218 -11.924 -19.633 1.00 87.38 91 VAL A O 1
ATOM 715 N N . LYS A 1 92 ? 5.065 -9.915 -19.124 1.00 85.50 92 LYS A N 1
ATOM 716 C CA . LYS A 1 92 ? 3.752 -9.295 -18.884 1.00 85.50 92 LYS A CA 1
ATOM 717 C C . LYS A 1 92 ? 2.873 -9.289 -20.136 1.00 85.50 92 LYS A C 1
ATOM 719 O O . LYS A 1 92 ? 1.700 -9.644 -20.049 1.00 85.50 92 LYS A O 1
ATOM 724 N N . VAL A 1 93 ? 3.420 -8.899 -21.288 1.00 85.81 93 VAL A N 1
ATOM 725 C CA . VAL A 1 93 ? 2.679 -8.884 -22.561 1.00 85.81 93 VAL A CA 1
ATOM 726 C C . VAL A 1 93 ? 2.258 -10.299 -22.959 1.00 85.81 93 VAL A C 1
ATOM 728 O O . VAL A 1 93 ? 1.114 -10.511 -23.361 1.00 85.81 93 VAL A O 1
ATOM 731 N N . LEU A 1 94 ? 3.152 -11.278 -22.805 1.00 86.94 94 LEU A N 1
ATOM 732 C CA . LEU A 1 94 ? 2.856 -12.679 -23.090 1.00 86.94 94 LEU A CA 1
ATOM 733 C C . LEU A 1 94 ? 1.786 -13.227 -22.140 1.00 86.94 94 LEU A C 1
ATOM 735 O O . LEU A 1 94 ? 0.836 -13.854 -22.596 1.00 86.94 94 LEU A O 1
ATOM 739 N N . SER A 1 95 ? 1.901 -12.922 -20.846 1.00 84.94 95 SER A N 1
ATOM 740 C CA . SER A 1 95 ? 0.944 -13.321 -19.809 1.00 84.94 95 SER A CA 1
ATOM 741 C C . SER A 1 95 ? -0.451 -12.770 -20.093 1.00 84.94 95 SER A C 1
ATOM 743 O O . SER A 1 95 ? -1.429 -13.505 -19.990 1.00 84.94 95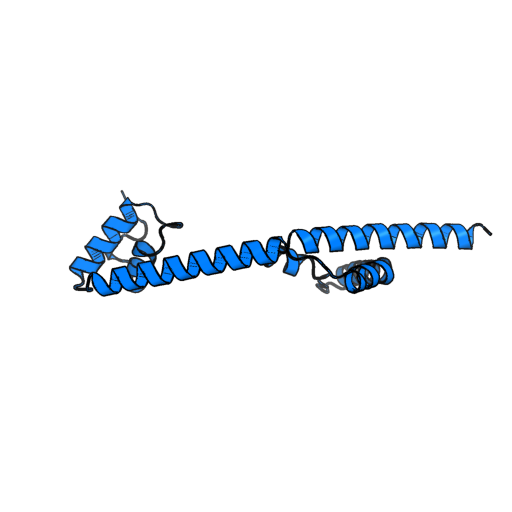 SER A O 1
ATOM 745 N N . TRP A 1 96 ? -0.551 -11.518 -20.553 1.00 82.81 96 TRP A N 1
ATOM 746 C CA . TRP A 1 96 ? -1.829 -10.942 -20.972 1.00 82.81 96 TRP A CA 1
ATOM 747 C C . TRP A 1 96 ? -2.448 -11.713 -22.147 1.00 82.81 96 TRP A C 1
ATOM 749 O O . TRP A 1 96 ? -3.632 -12.041 -22.100 1.00 82.81 96 TRP A O 1
ATOM 759 N N . LYS A 1 97 ? -1.654 -12.083 -23.162 1.00 84.19 97 LYS A N 1
ATOM 760 C CA . LYS A 1 97 ? -2.144 -12.878 -24.304 1.00 84.19 97 LYS A CA 1
ATOM 761 C C . LYS A 1 97 ? -2.692 -14.245 -23.887 1.00 84.19 97 LYS A C 1
ATOM 763 O O . LYS A 1 97 ? -3.688 -14.697 -24.442 1.00 84.19 97 LYS A O 1
ATOM 768 N N . ILE A 1 98 ? -2.067 -14.887 -22.905 1.00 87.00 98 ILE A N 1
ATOM 769 C CA . ILE A 1 98 ? -2.465 -16.213 -22.403 1.00 87.00 98 ILE A CA 1
ATOM 770 C C . ILE A 1 98 ? -3.421 -16.142 -21.200 1.00 87.00 98 ILE A C 1
ATOM 772 O O . ILE A 1 98 ? -3.617 -17.145 -20.523 1.00 87.00 98 ILE A O 1
ATOM 776 N N . HIS A 1 99 ? -4.021 -14.974 -20.929 1.00 80.44 99 HIS A N 1
ATOM 777 C CA . HIS A 1 99 ? -4.951 -14.737 -19.813 1.00 80.44 99 HIS A CA 1
ATOM 778 C C . HIS A 1 99 ? -4.379 -15.083 -18.421 1.00 80.44 99 HIS A C 1
ATOM 780 O O . HIS A 1 99 ? -5.118 -15.325 -17.466 1.00 80.44 99 HIS A O 1
ATOM 786 N N . LEU A 1 100 ? -3.052 -15.056 -18.276 1.00 77.88 100 LEU A N 1
ATOM 787 C CA . LEU A 1 100 ? -2.363 -15.175 -16.997 1.00 77.88 100 LEU A CA 1
ATOM 788 C C . LEU A 1 100 ? -2.165 -13.787 -16.381 1.00 77.88 100 LEU A C 1
ATOM 790 O O . LEU A 1 100 ? -1.592 -12.876 -16.979 1.00 77.88 100 LEU A O 1
ATOM 794 N N . ASN A 1 101 ? -2.597 -13.636 -15.131 1.00 73.38 101 ASN A N 1
ATOM 795 C CA . ASN A 1 101 ? -2.448 -12.394 -14.377 1.00 73.38 101 ASN A CA 1
ATOM 796 C C . ASN A 1 101 ? -1.053 -12.292 -13.747 1.00 73.38 101 ASN A C 1
ATOM 798 O O . ASN A 1 101 ? -0.894 -12.391 -12.529 1.00 73.38 101 ASN A O 1
ATOM 802 N N . PHE A 1 102 ? -0.031 -12.079 -14.577 1.00 77.81 102 PHE A N 1
ATOM 803 C CA . PHE A 1 102 ? 1.319 -11.811 -14.088 1.00 77.81 102 PHE A CA 1
ATOM 804 C C . PHE A 1 102 ? 1.418 -10.387 -13.528 1.00 77.81 102 PHE A C 1
ATOM 806 O O . PHE A 1 102 ? 1.300 -9.390 -14.247 1.00 77.81 102 PHE A O 1
ATOM 813 N N . LYS A 1 103 ? 1.637 -10.286 -12.215 1.00 76.25 103 LYS A N 1
ATOM 814 C CA . LYS A 1 103 ? 1.784 -9.009 -11.513 1.00 76.25 103 LYS A CA 1
ATOM 815 C C . LYS A 1 103 ? 3.264 -8.652 -11.423 1.00 76.25 103 LYS A C 1
ATOM 817 O O . LYS A 1 103 ? 4.034 -9.370 -10.804 1.00 76.25 103 LYS A O 1
ATOM 822 N N . LEU A 1 104 ? 3.643 -7.480 -11.931 1.00 76.12 104 LEU A N 1
ATOM 823 C CA . LEU A 1 104 ? 5.002 -6.921 -11.811 1.00 76.12 104 LEU A CA 1
ATOM 824 C C . LEU A 1 104 ? 5.359 -6.454 -10.379 1.00 76.12 104 LEU A C 1
ATOM 826 O O . LEU A 1 104 ? 6.214 -5.597 -10.202 1.00 76.12 104 LEU A O 1
ATOM 830 N N . GLY A 1 105 ? 4.630 -6.892 -9.347 1.00 74.69 105 GLY A N 1
ATOM 831 C CA . GLY A 1 105 ? 4.755 -6.375 -7.974 1.00 74.69 105 GLY A CA 1
ATOM 832 C C . GLY A 1 105 ? 4.246 -4.936 -7.763 1.00 74.69 105 GLY A C 1
ATOM 833 O O . GLY A 1 105 ? 4.010 -4.527 -6.630 1.00 74.69 105 GLY A O 1
ATOM 834 N N . LEU A 1 106 ? 3.984 -4.178 -8.834 1.00 75.38 106 LEU A N 1
ATOM 835 C CA . LEU A 1 106 ? 3.495 -2.791 -8.792 1.00 75.38 106 LEU A CA 1
ATOM 836 C C . LEU A 1 106 ? 2.156 -2.629 -8.056 1.00 75.38 106 LEU A C 1
ATOM 838 O O . LEU A 1 106 ? 1.993 -1.698 -7.275 1.00 75.38 106 LEU A O 1
ATOM 842 N N . THR A 1 107 ? 1.221 -3.561 -8.247 1.00 73.19 107 THR A N 1
ATOM 843 C CA . THR A 1 107 ? -0.077 -3.552 -7.550 1.00 73.19 107 THR A CA 1
ATOM 844 C C . THR A 1 107 ? 0.055 -3.787 -6.048 1.00 73.19 107 THR A C 1
ATOM 846 O O . THR A 1 107 ? -0.771 -3.320 -5.275 1.00 73.19 107 THR A O 1
ATOM 849 N N . GLU A 1 108 ? 1.073 -4.537 -5.621 1.00 77.44 108 GLU A N 1
ATOM 850 C CA . GLU A 1 108 ? 1.306 -4.784 -4.197 1.00 77.44 108 GLU A CA 1
ATOM 851 C C . GLU A 1 108 ? 1.981 -3.585 -3.526 1.00 77.44 108 GLU A C 1
ATOM 853 O O . GLU A 1 108 ? 1.626 -3.227 -2.403 1.00 77.44 108 GLU A O 1
ATOM 858 N N . LEU A 1 109 ? 2.890 -2.919 -4.244 1.00 79.38 109 LEU A N 1
ATOM 859 C CA . LEU A 1 109 ? 3.504 -1.666 -3.808 1.00 79.38 109 LEU A CA 1
ATOM 860 C C . LEU A 1 109 ? 2.463 -0.559 -3.625 1.00 79.38 109 LEU A C 1
ATOM 862 O O . LEU A 1 109 ? 2.504 0.146 -2.621 1.00 79.38 109 LEU A O 1
ATOM 866 N N . ASP A 1 110 ? 1.522 -0.439 -4.562 1.00 76.19 110 ASP A N 1
ATOM 867 C CA . ASP A 1 110 ? 0.445 0.551 -4.491 1.00 76.19 110 ASP A CA 1
ATOM 868 C C . ASP A 1 110 ? -0.523 0.249 -3.333 1.00 76.19 110 ASP A C 1
ATOM 870 O O . ASP A 1 110 ? -0.761 1.098 -2.475 1.00 76.19 110 ASP A O 1
ATOM 874 N N . ARG A 1 111 ? -0.967 -1.013 -3.207 1.00 75.00 111 ARG A N 1
ATOM 875 C CA . ARG A 1 111 ? -1.880 -1.449 -2.136 1.00 75.00 111 ARG A CA 1
ATOM 876 C C . ARG A 1 111 ? -1.318 -1.234 -0.726 1.00 75.00 111 ARG A C 1
ATOM 878 O O . ARG A 1 111 ? -2.087 -0.994 0.197 1.00 75.00 111 ARG A O 1
ATOM 885 N N . ARG A 1 112 ? -0.000 -1.350 -0.541 1.00 77.88 112 ARG A N 1
ATOM 886 C CA . ARG A 1 112 ? 0.671 -1.191 0.763 1.00 77.88 112 ARG A CA 1
ATOM 887 C C . ARG A 1 112 ? 1.238 0.221 0.995 1.00 77.88 112 ARG A C 1
ATOM 889 O O . ARG A 1 112 ? 2.011 0.411 1.931 1.00 77.88 112 ARG A O 1
ATOM 896 N N . ASN A 1 113 ? 0.864 1.200 0.165 1.00 80.81 113 ASN A N 1
ATOM 897 C CA . ASN A 1 113 ? 1.294 2.602 0.251 1.00 80.81 113 ASN A CA 1
ATOM 898 C C . ASN A 1 113 ? 2.814 2.832 0.060 1.00 80.81 113 ASN A C 1
ATOM 900 O O . ASN 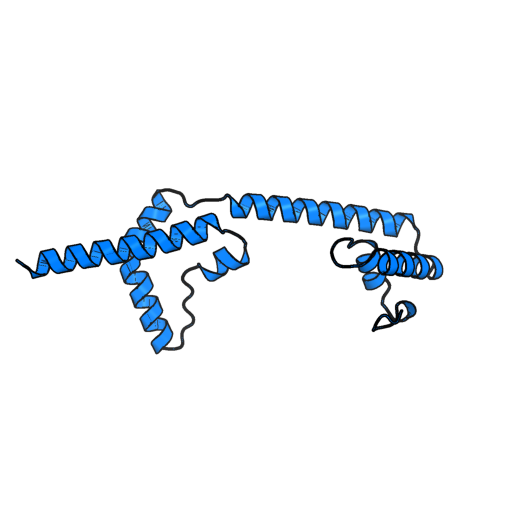A 1 113 ? 3.354 3.853 0.485 1.00 80.81 113 ASN A O 1
ATOM 904 N N . TYR A 1 114 ? 3.525 1.944 -0.643 1.00 85.44 114 TYR A N 1
ATOM 905 C CA . TYR A 1 114 ? 4.949 2.113 -0.974 1.00 85.44 114 TYR A CA 1
ATOM 906 C C . TYR A 1 114 ? 5.164 3.058 -2.169 1.00 85.44 114 TYR A C 1
ATOM 908 O O . TYR A 1 114 ? 5.783 2.705 -3.180 1.00 85.44 114 TYR A O 1
ATOM 916 N N . LYS A 1 115 ? 4.669 4.297 -2.064 1.00 82.56 115 LYS A N 1
ATOM 917 C CA . LYS A 1 115 ? 4.657 5.287 -3.159 1.00 82.56 115 LYS A CA 1
ATOM 918 C C . LYS A 1 115 ? 6.043 5.553 -3.753 1.00 82.56 115 LYS A C 1
ATOM 920 O O . LYS A 1 115 ? 6.190 5.716 -4.967 1.00 82.56 115 LYS A O 1
ATOM 925 N N . ARG A 1 116 ? 7.091 5.611 -2.923 1.00 86.56 116 ARG A N 1
ATOM 926 C CA . ARG A 1 116 ? 8.460 5.861 -3.398 1.00 86.56 116 ARG A CA 1
ATOM 927 C C . ARG A 1 116 ? 9.044 4.662 -4.148 1.00 86.56 116 ARG A C 1
ATOM 929 O O . ARG A 1 116 ? 9.525 4.858 -5.264 1.00 86.56 116 ARG A O 1
ATOM 936 N N . LYS A 1 117 ? 8.940 3.443 -3.606 1.00 89.38 117 LYS A N 1
ATOM 937 C CA . LYS A 1 117 ? 9.336 2.212 -4.317 1.00 89.38 117 LYS A CA 1
ATOM 938 C C . LYS A 1 117 ? 8.566 2.040 -5.624 1.00 89.38 117 LYS A C 1
ATOM 940 O O . LYS A 1 117 ? 9.184 1.706 -6.626 1.00 89.38 117 LYS A O 1
ATOM 945 N N . TYR A 1 118 ? 7.263 2.331 -5.648 1.00 88.25 118 TYR A N 1
ATOM 946 C CA . TYR A 1 118 ? 6.459 2.280 -6.872 1.00 88.25 118 TYR A CA 1
ATOM 947 C C . TYR A 1 118 ? 7.048 3.170 -7.978 1.00 88.25 118 TYR A C 1
ATOM 949 O O . TYR A 1 118 ? 7.295 2.705 -9.092 1.00 88.25 118 TYR A O 1
ATOM 957 N N . ARG A 1 119 ? 7.355 4.436 -7.657 1.00 87.94 119 ARG A N 1
ATOM 958 C CA . ARG A 1 119 ? 7.975 5.370 -8.613 1.00 87.94 119 ARG A CA 1
ATOM 959 C C . ARG A 1 119 ? 9.353 4.901 -9.077 1.00 87.94 119 ARG A C 1
ATOM 961 O O . ARG A 1 119 ? 9.638 4.959 -10.268 1.00 87.94 119 ARG A O 1
ATOM 968 N N . GLN A 1 120 ? 10.187 4.411 -8.159 1.00 91.56 120 GLN A N 1
ATOM 969 C CA . GLN A 1 120 ? 11.514 3.879 -8.491 1.00 91.56 120 GLN A CA 1
ATOM 970 C C . GLN A 1 120 ? 11.424 2.654 -9.405 1.00 91.56 120 GLN A C 1
ATOM 972 O O . GLN A 1 120 ? 12.143 2.585 -10.395 1.00 91.56 120 GLN A O 1
ATOM 977 N N . HIS A 1 121 ? 10.509 1.727 -9.118 1.00 93.06 121 HIS A N 1
ATOM 978 C CA . HIS A 1 121 ? 10.272 0.547 -9.945 1.00 93.06 121 HIS A CA 1
ATOM 979 C C . HIS A 1 121 ? 9.884 0.957 -11.368 1.00 93.06 121 HIS A C 1
ATOM 981 O O . HIS A 1 121 ? 10.490 0.497 -12.332 1.00 93.06 121 HIS A O 1
ATOM 987 N N . MET A 1 122 ? 8.908 1.859 -11.503 1.00 89.88 122 MET A N 1
ATOM 988 C CA . MET A 1 122 ? 8.446 2.319 -12.811 1.00 89.88 122 MET A CA 1
ATOM 989 C C . MET A 1 122 ? 9.558 3.027 -13.593 1.00 89.88 122 MET A C 1
ATOM 991 O O . MET A 1 122 ? 9.753 2.747 -14.773 1.00 89.88 122 MET A O 1
ATOM 995 N N . ALA A 1 123 ? 10.325 3.898 -12.930 1.00 93.06 123 ALA A N 1
ATOM 996 C CA . ALA A 1 123 ? 11.455 4.582 -13.550 1.00 93.06 123 ALA A CA 1
ATOM 997 C C . ALA A 1 123 ? 12.506 3.587 -14.064 1.00 93.06 123 ALA A C 1
ATOM 999 O O . ALA A 1 123 ? 12.944 3.709 -15.204 1.00 93.06 123 ALA A O 1
ATOM 1000 N N . MET A 1 124 ? 12.863 2.571 -13.271 1.00 95.25 124 MET A N 1
ATOM 1001 C CA . MET A 1 124 ? 13.841 1.556 -13.682 1.00 95.25 124 MET A CA 1
ATOM 1002 C C . MET A 1 124 ? 13.334 0.680 -14.828 1.00 95.25 124 MET A C 1
ATOM 1004 O O . MET A 1 124 ? 14.112 0.369 -15.726 1.00 95.25 124 MET A O 1
ATOM 1008 N N . LEU A 1 125 ? 12.039 0.343 -14.863 1.00 93.31 125 LEU A N 1
ATOM 1009 C CA . LEU A 1 125 ? 11.452 -0.366 -16.004 1.00 93.31 125 LEU A CA 1
ATOM 1010 C C . LEU A 1 125 ? 11.546 0.456 -17.296 1.00 93.31 125 LEU A C 1
ATOM 1012 O O . LEU A 1 125 ? 11.929 -0.075 -18.339 1.00 93.31 125 LEU A O 1
ATOM 1016 N N . ILE A 1 126 ? 11.219 1.751 -17.236 1.00 93.00 126 ILE A N 1
ATOM 1017 C CA . ILE A 1 126 ? 11.264 2.647 -18.400 1.00 93.00 126 ILE A CA 1
ATOM 1018 C C . ILE A 1 126 ? 12.708 2.843 -18.869 1.00 93.00 126 ILE A C 1
ATOM 1020 O O . ILE A 1 126 ? 13.004 2.631 -20.045 1.00 93.00 126 ILE A O 1
ATOM 1024 N N . LEU A 1 127 ? 13.608 3.206 -17.951 1.00 94.75 127 LEU A N 1
ATOM 1025 C CA . LEU A 1 127 ? 15.017 3.455 -18.254 1.00 94.75 127 LEU A CA 1
ATOM 1026 C C . LEU A 1 127 ? 15.715 2.195 -18.769 1.00 94.75 127 LEU A C 1
ATOM 1028 O O . LEU A 1 127 ? 16.416 2.270 -19.774 1.00 94.75 127 LEU A O 1
ATOM 1032 N N . GLY A 1 128 ? 15.485 1.041 -18.136 1.00 93.62 128 GLY A N 1
ATOM 1033 C CA . GLY A 1 128 ? 16.049 -0.235 -18.573 1.00 93.62 128 GLY A CA 1
ATOM 1034 C C . GLY A 1 128 ? 15.590 -0.588 -19.981 1.00 93.62 128 GLY A C 1
ATOM 1035 O O . GLY A 1 128 ? 16.399 -0.857 -20.864 1.00 93.62 128 GLY A O 1
ATOM 1036 N N . THR A 1 129 ? 14.290 -0.480 -20.250 1.00 92.38 129 THR A N 1
ATOM 1037 C CA . THR A 1 129 ? 13.749 -0.772 -21.585 1.00 92.38 129 THR A CA 1
ATOM 1038 C C . THR A 1 129 ? 14.294 0.178 -22.655 1.00 92.38 129 THR A C 1
ATOM 1040 O O . THR A 1 129 ? 14.643 -0.266 -23.750 1.00 92.38 129 THR A O 1
ATOM 1043 N N . ALA A 1 130 ? 14.397 1.477 -22.354 1.00 93.69 130 ALA A N 1
ATOM 1044 C CA . ALA A 1 130 ? 14.971 2.463 -23.267 1.00 93.69 130 ALA A CA 1
ATOM 1045 C C . ALA A 1 130 ? 16.456 2.184 -23.547 1.00 93.69 130 ALA A C 1
ATOM 1047 O O . ALA A 1 130 ? 16.868 2.194 -24.706 1.00 93.69 130 ALA A O 1
ATOM 1048 N N . PHE A 1 131 ? 17.233 1.863 -22.508 1.00 95.31 131 PHE A N 1
ATOM 1049 C CA . PHE A 1 131 ? 18.641 1.491 -22.625 1.00 95.31 131 PHE A CA 1
ATOM 1050 C C . PHE A 1 131 ? 18.836 0.310 -23.581 1.00 95.31 131 PHE A C 1
ATOM 1052 O O . PHE A 1 131 ? 19.586 0.419 -24.550 1.00 95.31 131 PHE A O 1
ATOM 1059 N N . TYR A 1 132 ? 18.100 -0.787 -23.380 1.00 92.69 132 TYR A N 1
ATOM 1060 C CA . TYR A 1 132 ? 18.203 -1.954 -24.259 1.00 92.69 132 TYR A CA 1
ATOM 1061 C C . TYR A 1 132 ? 17.779 -1.651 -25.697 1.00 92.69 132 TYR A C 1
ATOM 1063 O O . TYR A 1 132 ? 18.398 -2.164 -26.625 1.00 92.69 132 TYR A O 1
ATOM 1071 N N . ARG A 1 133 ? 16.772 -0.793 -25.918 1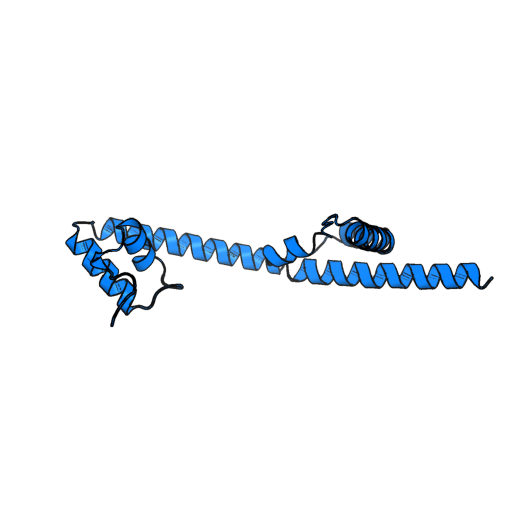.00 91.06 133 ARG A N 1
ATOM 1072 C CA . ARG A 1 133 ? 16.417 -0.364 -27.281 1.00 91.06 133 ARG A CA 1
ATOM 1073 C C . ARG A 1 133 ? 17.576 0.342 -27.979 1.00 91.06 133 ARG A C 1
ATOM 1075 O O . ARG A 1 133 ? 17.857 0.013 -29.125 1.00 91.06 133 ARG A O 1
ATOM 1082 N N . VAL A 1 134 ? 18.244 1.277 -27.303 1.00 93.69 134 VAL A N 1
ATOM 1083 C CA . VAL A 1 134 ? 19.398 1.998 -27.867 1.00 93.69 134 VAL A CA 1
ATOM 1084 C C . VAL A 1 134 ? 20.537 1.032 -28.186 1.00 93.69 134 VAL A C 1
ATOM 1086 O O . VAL A 1 134 ? 21.085 1.084 -29.283 1.00 93.69 134 VAL A O 1
ATOM 1089 N N . VAL A 1 135 ? 20.847 0.113 -27.266 1.00 93.06 135 VAL A N 1
ATOM 1090 C CA . VAL A 1 135 ? 21.892 -0.903 -27.465 1.00 93.06 135 VAL A CA 1
ATOM 1091 C C . VAL A 1 135 ? 21.580 -1.797 -28.665 1.00 93.06 135 VAL A C 1
ATOM 1093 O O . VAL A 1 135 ? 22.452 -2.008 -29.500 1.00 93.06 135 VAL A O 1
ATOM 1096 N N . LEU A 1 136 ? 20.344 -2.289 -28.795 1.00 92.31 136 LEU A N 1
ATOM 1097 C CA . LEU A 1 136 ? 19.952 -3.120 -29.935 1.00 92.31 136 LEU A CA 1
ATOM 1098 C C . LEU A 1 136 ? 20.060 -2.352 -31.254 1.00 92.31 136 LEU A C 1
ATOM 1100 O O . LEU A 1 136 ? 20.639 -2.869 -32.202 1.00 92.31 136 LEU A O 1
ATOM 1104 N N . VAL A 1 137 ? 19.560 -1.114 -31.316 1.00 94.00 137 VAL A N 1
ATOM 1105 C CA . VAL A 1 137 ? 19.685 -0.285 -32.526 1.00 94.00 137 VAL A CA 1
ATOM 1106 C C . VAL A 1 137 ? 21.153 -0.093 -32.900 1.00 94.00 137 VAL A C 1
ATOM 1108 O O . VAL A 1 137 ? 21.500 -0.295 -34.057 1.00 94.00 137 VAL A O 1
ATOM 1111 N N . ALA A 1 138 ? 22.020 0.234 -31.939 1.00 92.81 138 ALA A N 1
ATOM 1112 C CA . ALA A 1 138 ? 23.446 0.413 -32.196 1.00 92.81 138 ALA A CA 1
ATOM 1113 C C . ALA A 1 138 ? 24.118 -0.872 -32.712 1.00 92.81 138 ALA A C 1
ATOM 1115 O O . ALA A 1 138 ? 24.910 -0.804 -33.644 1.00 92.81 138 ALA A O 1
ATOM 1116 N N . LEU A 1 139 ? 23.772 -2.036 -32.150 1.00 92.38 139 LEU A N 1
ATOM 1117 C CA . LEU A 1 139 ? 24.320 -3.331 -32.568 1.00 92.38 139 LEU A CA 1
ATOM 1118 C C . LEU A 1 139 ? 23.892 -3.746 -33.981 1.00 92.38 139 LEU A C 1
ATOM 1120 O O . LEU A 1 139 ? 24.682 -4.363 -34.681 1.00 92.38 139 LEU A O 1
ATOM 1124 N N . PHE A 1 140 ? 22.662 -3.427 -34.393 1.00 90.44 140 PHE A N 1
ATOM 1125 C CA . PHE A 1 140 ? 22.132 -3.765 -35.723 1.00 90.44 140 PHE A CA 1
ATOM 1126 C C . PHE A 1 140 ? 22.356 -2.669 -36.780 1.00 90.44 140 PHE A C 1
ATOM 1128 O O . PHE A 1 140 ? 21.962 -2.852 -37.929 1.00 90.44 140 PHE A O 1
ATOM 1135 N N . SER A 1 141 ? 22.939 -1.527 -36.401 1.00 80.69 141 SER A N 1
ATOM 1136 C CA . SER A 1 141 ? 23.305 -0.439 -37.329 1.00 80.69 141 SER A CA 1
ATOM 1137 C C . SER A 1 141 ? 24.768 -0.511 -37.792 1.00 80.69 141 SER A C 1
ATOM 1139 O O . SER A 1 141 ? 25.229 0.404 -38.472 1.00 80.69 141 SER A O 1
ATOM 1141 N N . ILE A 1 142 ? 25.489 -1.563 -37.393 1.00 61.88 142 ILE A N 1
ATOM 1142 C CA . ILE A 1 142 ? 26.855 -1.917 -37.811 1.00 61.88 142 ILE A CA 1
ATOM 1143 C C . ILE A 1 142 ? 26.746 -3.085 -38.790 1.00 61.88 142 ILE A C 1
ATOM 1145 O O . ILE A 1 142 ? 27.455 -3.044 -39.818 1.00 61.88 142 ILE A O 1
#

Sequence (142 aa):
MDFHPPIHSRSTEELLKMAADAASWQPEARALARMELDKRGIPAEDVKDREVAFSAASIALEALHEQHARESYTFGKMAEIFLSAPFLLVVKVLSWKIHLNFKLGLTELDRRNYKRKYRQHMAMLILGTAFYRVVLVALFSI

Radius of gyration: 25.56 Å; chains: 1; bounding box: 59×29×70 Å